Protein AF-A0A835LIM3-F1 (afdb_monomer)

Sequence (133 aa):
MFLTTSRKEFQKSVRQILHLMFSKFGRRQPSKVDVDWANMWRDMELLQEKAFPFLYLEYMLMEFCRRLLKAGKFSLARNYLKGTATVALATEKAENLVIQAAREYLFSVSSLACTEVRALTILSSIFKFTFRN

Mean predicted aligned error: 10.32 Å

Structure (mmCIF, N/CA/C/O backbone):
data_AF-A0A835LIM3-F1
#
_entry.id   AF-A0A835LIM3-F1
#
loop_
_atom_site.group_PDB
_atom_site.id
_atom_site.type_symbol
_atom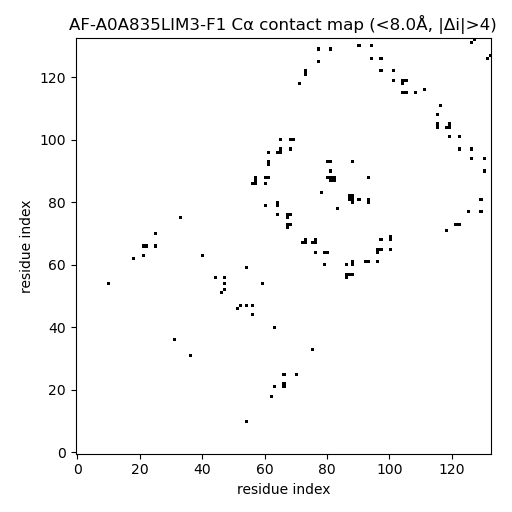_site.label_atom_id
_atom_site.label_alt_id
_atom_site.label_comp_id
_atom_site.label_asym_id
_atom_site.label_entity_id
_atom_site.label_seq_id
_atom_site.pdbx_PDB_ins_code
_atom_site.Cartn_x
_atom_site.Cartn_y
_atom_site.Cartn_z
_atom_site.occupancy
_atom_site.B_iso_or_equiv
_atom_site.auth_seq_id
_atom_site.auth_comp_id
_atom_site.auth_asym_id
_atom_site.auth_atom_id
_atom_site.pdbx_PDB_model_num
ATOM 1 N N . MET A 1 1 ? -2.011 3.216 32.669 1.00 49.06 1 MET A N 1
ATOM 2 C CA . MET A 1 1 ? -0.820 3.551 31.851 1.00 49.06 1 MET A CA 1
ATOM 3 C C . MET A 1 1 ? -0.116 2.322 31.252 1.00 49.06 1 MET A C 1
ATOM 5 O O . MET A 1 1 ? 0.449 2.450 30.181 1.00 49.06 1 MET A O 1
ATOM 9 N N . PHE A 1 2 ? -0.196 1.122 31.850 1.00 44.56 2 PHE A N 1
ATOM 10 C CA . PHE A 1 2 ? 0.426 -0.101 31.299 1.00 44.56 2 PHE A CA 1
ATOM 11 C C . PHE A 1 2 ? -0.262 -0.678 30.044 1.00 44.56 2 PHE A C 1
ATOM 13 O O . PHE A 1 2 ? 0.412 -1.133 29.125 1.00 44.56 2 PHE A O 1
ATOM 20 N N . LEU A 1 3 ? -1.593 -0.580 29.943 1.00 53.34 3 LEU A N 1
ATOM 21 C CA . LEU A 1 3 ? -2.353 -1.117 28.801 1.00 53.34 3 LEU A CA 1
ATOM 22 C C . LEU A 1 3 ? -2.075 -0.385 27.473 1.00 53.34 3 LEU A C 1
ATOM 24 O O . LEU A 1 3 ? -2.175 -0.975 26.397 1.00 53.34 3 LEU A O 1
ATOM 28 N N . THR A 1 4 ? -1.702 0.896 27.521 1.00 54.78 4 THR A N 1
ATOM 29 C CA . THR A 1 4 ? -1.400 1.685 26.317 1.00 54.78 4 THR A CA 1
ATOM 30 C C . THR A 1 4 ? -0.010 1.380 25.759 1.00 54.78 4 THR A C 1
ATOM 32 O O . THR A 1 4 ? 0.174 1.430 24.543 1.00 54.78 4 THR A O 1
ATOM 35 N N . THR A 1 5 ? 0.946 1.002 26.613 1.00 57.66 5 THR A N 1
ATOM 36 C CA . THR A 1 5 ? 2.296 0.579 26.209 1.00 57.66 5 THR A CA 1
ATOM 37 C C . THR A 1 5 ? 2.260 -0.770 25.487 1.00 57.66 5 THR A C 1
ATOM 39 O O . THR A 1 5 ? 2.792 -0.876 24.384 1.00 57.66 5 THR A O 1
ATOM 42 N N . SER A 1 6 ? 1.532 -1.763 26.014 1.00 62.50 6 SER A N 1
ATOM 43 C CA . SER A 1 6 ? 1.374 -3.072 25.354 1.00 62.50 6 SER A CA 1
ATOM 44 C C . SER A 1 6 ? 0.682 -2.969 23.989 1.00 62.50 6 SER A C 1
ATOM 46 O O . SER A 1 6 ? 1.065 -3.656 23.044 1.00 62.50 6 SER A O 1
ATOM 48 N N . ARG A 1 7 ? -0.297 -2.062 23.843 1.00 65.06 7 ARG A N 1
ATOM 49 C CA . ARG A 1 7 ? -0.985 -1.825 22.562 1.00 65.06 7 ARG A CA 1
ATOM 50 C C . ARG A 1 7 ? -0.065 -1.200 21.509 1.00 65.06 7 ARG A C 1
ATOM 52 O O . ARG A 1 7 ? -0.141 -1.574 20.341 1.00 65.06 7 ARG A O 1
ATOM 59 N N . LYS A 1 8 ? 0.806 -0.267 21.911 1.00 70.38 8 LYS A N 1
ATOM 60 C CA . LYS A 1 8 ? 1.792 0.361 21.015 1.00 70.38 8 LYS A CA 1
ATOM 61 C C . LYS A 1 8 ? 2.839 -0.641 20.527 1.00 70.38 8 LYS A C 1
ATOM 63 O O . LYS A 1 8 ? 3.141 -0.652 19.335 1.00 70.38 8 LYS A O 1
ATOM 68 N N . GLU A 1 9 ? 3.337 -1.511 21.405 1.00 75.69 9 GLU A N 1
ATOM 69 C CA . GLU A 1 9 ? 4.284 -2.562 21.010 1.00 75.69 9 GLU A CA 1
ATOM 70 C C . GLU A 1 9 ? 3.636 -3.582 20.065 1.00 75.69 9 GLU A C 1
ATOM 72 O O . GLU A 1 9 ? 4.215 -3.910 19.032 1.00 75.69 9 GLU A O 1
ATOM 77 N N . PHE A 1 10 ? 2.386 -3.987 20.317 1.00 76.69 10 PHE A N 1
ATOM 78 C CA . PHE A 1 10 ? 1.663 -4.877 19.403 1.00 76.69 10 PHE A CA 1
ATOM 79 C C . PHE A 1 10 ? 1.463 -4.255 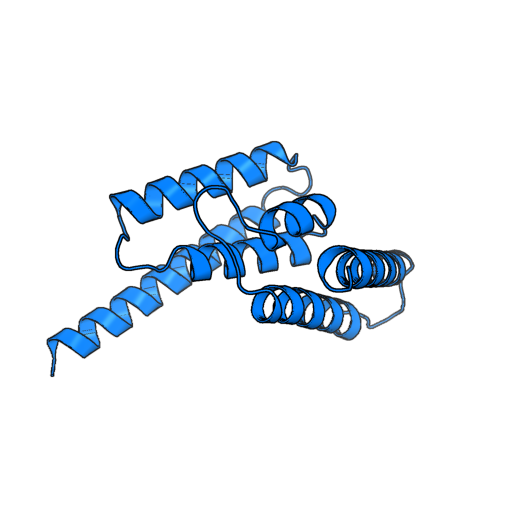18.013 1.00 76.69 10 PHE A C 1
ATOM 81 O O . PHE A 1 10 ? 1.720 -4.893 16.993 1.00 76.69 10 PHE A O 1
ATOM 88 N N . GLN A 1 11 ? 1.082 -2.974 17.951 1.00 77.38 11 GLN A N 1
ATOM 89 C CA . GLN A 1 11 ? 0.990 -2.238 16.686 1.00 77.38 11 GLN A CA 1
ATOM 90 C C . GLN A 1 11 ? 2.331 -2.199 15.949 1.00 77.38 11 GLN A C 1
ATOM 92 O O . GLN A 1 11 ? 2.372 -2.377 14.732 1.00 77.38 11 GLN A O 1
ATOM 97 N N . LYS A 1 12 ? 3.432 -1.989 16.672 1.00 81.25 12 LYS A N 1
ATOM 98 C CA . LYS A 1 12 ? 4.781 -1.985 16.104 1.00 81.25 12 LYS A CA 1
ATOM 99 C C . LYS A 1 12 ? 5.148 -3.355 15.525 1.00 81.25 12 LYS A C 1
ATOM 101 O O . LYS A 1 12 ? 5.615 -3.408 14.388 1.00 81.25 12 LYS A O 1
ATOM 106 N N . SER A 1 13 ? 4.869 -4.448 16.236 1.00 80.69 13 SER A N 1
ATOM 107 C CA . SER A 1 13 ? 5.102 -5.816 15.751 1.00 80.69 13 SER A CA 1
ATOM 108 C C . SER A 1 13 ? 4.272 -6.147 14.508 1.00 80.69 13 SER A C 1
ATOM 110 O O . SER A 1 13 ? 4.810 -6.669 13.534 1.00 80.69 13 SER A O 1
ATOM 112 N N . VAL A 1 14 ? 2.985 -5.782 14.480 1.00 80.81 14 VAL A N 1
ATOM 113 C CA . VAL A 1 14 ? 2.123 -6.001 13.303 1.00 80.81 14 VAL A CA 1
ATOM 114 C C . VAL A 1 14 ? 2.631 -5.216 12.094 1.00 80.81 14 VAL A C 1
ATOM 116 O O . VAL A 1 14 ? 2.741 -5.771 11.000 1.00 80.81 14 VAL A O 1
ATOM 119 N N . ARG A 1 15 ? 3.036 -3.954 12.283 1.00 82.44 15 ARG A N 1
ATOM 120 C CA . ARG A 1 15 ? 3.655 -3.154 11.211 1.00 82.44 15 ARG A CA 1
ATOM 121 C C . ARG A 1 15 ? 4.932 -3.802 10.679 1.00 82.44 15 ARG A C 1
ATOM 123 O O . ARG A 1 15 ? 5.134 -3.833 9.469 1.00 82.44 15 ARG A O 1
ATOM 130 N N . GLN A 1 16 ? 5.773 -4.355 11.553 1.00 83.25 16 GLN A N 1
ATOM 131 C CA . GLN A 1 16 ? 6.985 -5.072 11.145 1.00 83.25 16 GLN A CA 1
ATOM 132 C C . GLN A 1 16 ? 6.666 -6.334 10.335 1.00 83.25 16 GLN A C 1
ATOM 134 O O . GLN A 1 16 ? 7.303 -6.570 9.308 1.00 83.25 16 GLN A O 1
ATOM 139 N N . ILE A 1 17 ? 5.662 -7.115 10.748 1.00 82.94 17 ILE A N 1
ATOM 140 C CA . ILE A 1 17 ? 5.214 -8.309 10.016 1.00 82.94 17 ILE A CA 1
ATOM 141 C C . ILE A 1 17 ? 4.701 -7.923 8.627 1.00 82.94 17 ILE A C 1
ATOM 143 O O . ILE A 1 17 ? 5.129 -8.517 7.640 1.00 82.94 17 ILE A O 1
ATOM 147 N N . LEU A 1 18 ? 3.862 -6.890 8.519 1.00 80.81 18 LEU A N 1
ATOM 148 C CA . LEU A 1 18 ? 3.383 -6.383 7.228 1.00 80.81 18 LEU A CA 1
ATOM 149 C C . LEU A 1 18 ? 4.542 -5.919 6.341 1.00 80.81 18 LEU A C 1
ATOM 151 O O . LEU A 1 18 ? 4.647 -6.313 5.179 1.00 80.81 18 LEU A O 1
ATOM 155 N N . HIS A 1 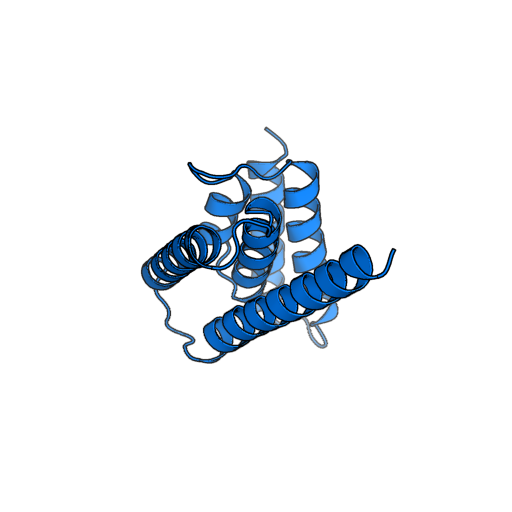19 ? 5.477 -5.153 6.904 1.00 81.31 19 HIS A N 1
ATOM 156 C CA . HIS A 1 19 ? 6.658 -4.692 6.183 1.00 81.31 19 HIS A CA 1
ATOM 157 C C . HIS A 1 19 ? 7.504 -5.865 5.657 1.00 81.31 19 HIS A C 1
ATOM 159 O O . HIS A 1 19 ? 8.009 -5.804 4.527 1.00 81.31 19 HIS A O 1
ATOM 165 N N . LEU A 1 20 ? 7.626 -6.941 6.445 1.00 81.81 20 LEU A N 1
ATOM 166 C CA . LEU A 1 20 ? 8.318 -8.175 6.078 1.00 81.81 20 LEU A CA 1
ATOM 167 C C . LEU A 1 20 ? 7.573 -8.947 4.983 1.00 81.81 20 LEU A C 1
ATOM 169 O O . LEU A 1 20 ? 8.213 -9.401 4.034 1.00 81.81 20 LEU A O 1
ATOM 173 N N . MET A 1 21 ? 6.247 -9.066 5.084 1.00 80.25 21 MET A N 1
ATOM 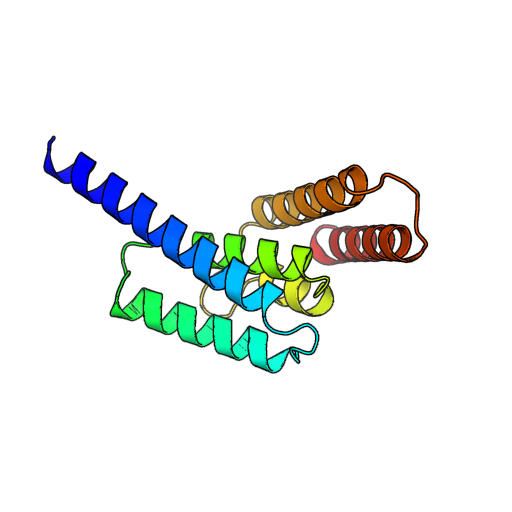174 C CA . MET A 1 21 ? 5.390 -9.702 4.078 1.00 80.25 21 MET A CA 1
ATOM 175 C C . MET A 1 21 ? 5.549 -9.012 2.725 1.00 80.25 21 MET A C 1
ATOM 177 O O . MET A 1 21 ? 5.897 -9.670 1.744 1.00 80.25 21 MET A O 1
ATOM 181 N N . PHE A 1 22 ? 5.432 -7.682 2.681 1.00 75.81 22 PHE A N 1
ATOM 182 C CA . PHE A 1 22 ? 5.628 -6.921 1.446 1.00 75.81 22 PHE A CA 1
ATOM 183 C C . PHE A 1 22 ? 7.052 -7.045 0.891 1.00 75.81 22 PHE A C 1
ATOM 185 O O . PHE A 1 22 ? 7.243 -7.202 -0.315 1.00 75.81 22 PHE A O 1
ATOM 192 N N . SER A 1 23 ? 8.063 -7.011 1.765 1.00 73.75 23 SER A N 1
ATOM 193 C CA . SER A 1 23 ? 9.469 -7.172 1.370 1.00 73.75 23 SER A CA 1
ATOM 194 C C . SER A 1 23 ? 9.729 -8.552 0.756 1.00 73.75 23 SER A C 1
ATOM 196 O O . SER A 1 23 ? 10.371 -8.656 -0.289 1.00 73.75 23 SER A O 1
ATOM 198 N N . LYS A 1 24 ? 9.195 -9.621 1.361 1.00 77.44 24 LYS A N 1
ATOM 199 C CA . LYS A 1 24 ? 9.297 -10.988 0.829 1.00 77.44 24 LYS A CA 1
ATOM 200 C C . LYS A 1 24 ? 8.508 -11.143 -0.468 1.00 77.44 24 LYS A C 1
ATOM 202 O O . LYS A 1 24 ? 8.990 -11.802 -1.385 1.00 77.44 24 LYS A O 1
ATOM 207 N N . PHE A 1 25 ? 7.329 -10.532 -0.566 1.00 72.94 25 PHE A N 1
ATOM 208 C CA . PHE A 1 25 ? 6.479 -10.637 -1.748 1.00 72.94 25 PHE A CA 1
ATOM 209 C C . PHE A 1 25 ? 7.123 -10.007 -2.986 1.00 72.94 25 PHE A C 1
ATOM 211 O O . PHE A 1 25 ? 7.098 -10.628 -4.049 1.00 72.94 25 PHE A O 1
ATOM 218 N N . GLY A 1 26 ? 7.749 -8.834 -2.839 1.00 65.75 26 GLY A N 1
ATOM 219 C CA . GLY A 1 26 ? 8.455 -8.161 -3.932 1.00 65.75 26 GLY A CA 1
ATOM 220 C C . GLY A 1 26 ? 9.748 -8.864 -4.364 1.00 65.75 26 GLY A C 1
ATOM 221 O O . GLY A 1 26 ? 10.069 -8.862 -5.544 1.00 65.75 26 GLY A O 1
ATOM 222 N N . ARG A 1 27 ? 10.474 -9.513 -3.438 1.00 65.75 27 ARG A N 1
ATOM 223 C CA . ARG A 1 27 ? 11.726 -10.232 -3.762 1.00 65.75 27 ARG A CA 1
ATOM 224 C C . ARG A 1 27 ? 11.513 -11.604 -4.398 1.00 65.75 27 ARG A C 1
ATOM 226 O O . ARG A 1 27 ? 12.376 -12.066 -5.132 1.00 65.75 27 ARG A O 1
ATOM 233 N N . ARG A 1 28 ? 10.414 -12.291 -4.071 1.00 57.97 28 ARG A N 1
ATOM 234 C CA . ARG A 1 28 ? 10.239 -13.712 -4.417 1.00 57.97 28 ARG A CA 1
ATOM 235 C C . ARG A 1 28 ? 9.853 -13.986 -5.871 1.00 57.97 28 ARG A C 1
ATOM 237 O O . ARG A 1 28 ? 10.023 -15.121 -6.286 1.00 57.97 28 ARG A O 1
ATOM 244 N N . GLN A 1 29 ? 9.351 -13.013 -6.634 1.00 53.88 29 GLN A N 1
ATOM 245 C CA . GLN A 1 29 ? 8.912 -13.247 -8.019 1.00 53.88 29 GLN A CA 1
ATOM 246 C C . GLN A 1 29 ? 9.036 -11.968 -8.868 1.00 53.88 29 GLN A C 1
ATOM 248 O O . GLN A 1 29 ? 8.202 -11.070 -8.730 1.00 53.88 29 GLN A O 1
ATOM 253 N N . PRO A 1 30 ? 10.032 -11.891 -9.770 1.00 49.59 30 PRO A N 1
ATOM 254 C CA . PRO A 1 30 ? 10.204 -10.772 -10.704 1.00 49.59 30 PRO A CA 1
ATOM 255 C C . PRO A 1 30 ? 9.055 -10.634 -11.718 1.00 49.59 30 PRO A C 1
ATOM 257 O O . PRO A 1 30 ? 8.822 -9.552 -12.247 1.00 49.59 30 PRO A O 1
ATOM 260 N N . SER A 1 31 ? 8.317 -11.719 -11.967 1.00 55.75 31 SER A N 1
ATOM 261 C CA . SER A 1 31 ? 7.319 -11.838 -13.040 1.00 55.75 31 SER A CA 1
ATOM 262 C C . SER A 1 31 ? 5.875 -11.582 -12.600 1.00 55.75 31 SER A C 1
ATOM 264 O O . SER A 1 31 ? 4.955 -11.958 -13.321 1.00 55.75 31 SER A O 1
ATOM 266 N N . LYS A 1 32 ? 5.642 -11.002 -11.414 1.00 64.81 32 LYS A N 1
ATOM 267 C CA . LYS A 1 32 ? 4.270 -10.807 -10.924 1.00 64.81 32 LYS A CA 1
ATOM 268 C C . LYS A 1 32 ? 3.477 -9.897 -11.841 1.00 64.81 32 LYS A C 1
ATOM 270 O O . LYS A 1 32 ? 3.845 -8.736 -12.072 1.00 64.81 32 LYS A O 1
ATOM 275 N N . VAL A 1 33 ? 2.371 -10.437 -12.328 1.00 70.88 33 VAL A N 1
ATOM 276 C CA . VAL A 1 33 ? 1.401 -9.709 -13.137 1.00 70.88 33 VAL A CA 1
ATOM 277 C C . VAL A 1 33 ? 0.635 -8.781 -12.195 1.00 70.88 33 VAL A C 1
ATOM 279 O O . VAL A 1 33 ? 0.562 -9.020 -10.990 1.00 70.88 33 VAL A O 1
ATOM 282 N N . ASP A 1 34 ? 0.088 -7.682 -12.702 1.00 78.25 34 ASP A N 1
ATOM 283 C CA . ASP A 1 34 ? -0.589 -6.684 -11.861 1.00 78.25 34 ASP A CA 1
ATOM 284 C C . ASP A 1 34 ? -1.768 -7.284 -11.060 1.00 78.25 34 ASP A C 1
ATOM 286 O O . ASP A 1 34 ? -2.074 -6.819 -9.962 1.00 78.25 34 ASP A O 1
ATOM 290 N N . VAL A 1 35 ? -2.345 -8.392 -11.547 1.00 81.31 35 VAL A N 1
ATOM 291 C CA . VAL A 1 35 ? -3.324 -9.234 -10.836 1.00 81.31 35 VAL A CA 1
ATOM 292 C C . VAL A 1 35 ? -2.798 -9.771 -9.501 1.00 81.31 35 VAL A C 1
ATOM 294 O O . VAL A 1 35 ? -3.537 -9.753 -8.520 1.00 81.31 35 VAL A O 1
ATOM 297 N N . ASP A 1 36 ? -1.537 -10.198 -9.415 1.00 84.50 36 ASP A N 1
ATOM 298 C CA . ASP A 1 36 ? -0.976 -10.762 -8.178 1.00 84.50 36 ASP A CA 1
ATOM 299 C C . ASP A 1 36 ? -0.858 -9.699 -7.084 1.00 84.50 36 ASP A C 1
ATOM 301 O O . ASP A 1 36 ? -1.070 -9.968 -5.901 1.00 84.50 36 ASP A O 1
ATOM 305 N N . TRP A 1 37 ? -0.533 -8.469 -7.481 1.00 84.38 37 TRP A N 1
ATOM 306 C CA . TRP A 1 37 ? -0.496 -7.323 -6.580 1.00 84.38 37 TRP A CA 1
ATOM 307 C C . TRP A 1 37 ? -1.899 -6.926 -6.121 1.00 84.38 37 TRP A C 1
ATOM 309 O O . TRP A 1 37 ? -2.088 -6.646 -4.939 1.00 84.38 37 TRP A O 1
ATOM 319 N N . ALA A 1 38 ? -2.883 -6.956 -7.022 1.00 85.44 38 ALA A N 1
ATOM 320 C CA . ALA A 1 38 ? -4.275 -6.696 -6.668 1.00 85.44 38 ALA A CA 1
ATOM 321 C C . ALA A 1 38 ? -4.837 -7.754 -5.703 1.00 85.44 38 ALA A C 1
ATOM 323 O O . ALA A 1 38 ? -5.503 -7.400 -4.732 1.00 85.44 38 ALA A O 1
ATOM 324 N N . ASN A 1 39 ? -4.529 -9.036 -5.922 1.00 87.44 39 ASN A N 1
ATOM 325 C CA . ASN A 1 39 ? -4.905 -10.119 -5.011 1.00 87.44 39 ASN A CA 1
ATOM 326 C C . ASN A 1 39 ? -4.237 -9.954 -3.641 1.00 87.44 39 ASN A C 1
ATOM 328 O O . ASN A 1 39 ? -4.917 -10.019 -2.624 1.00 87.44 39 ASN A O 1
ATOM 332 N N . MET A 1 40 ? -2.942 -9.620 -3.613 1.00 86.25 40 MET A N 1
ATOM 333 C CA . MET A 1 40 ? -2.234 -9.322 -2.366 1.00 86.25 40 MET A CA 1
ATOM 334 C C . MET A 1 40 ? -2.874 -8.153 -1.599 1.00 86.25 40 MET A C 1
ATOM 336 O O . MET A 1 40 ? -2.985 -8.221 -0.380 1.00 86.25 40 MET A O 1
ATOM 340 N N . TRP A 1 41 ? -3.313 -7.086 -2.278 1.00 88.06 41 TRP A N 1
ATOM 341 C CA . TRP A 1 41 ? -4.028 -5.991 -1.611 1.00 88.06 41 TRP A CA 1
ATOM 342 C C . TRP A 1 41 ? -5.335 -6.471 -0.963 1.00 88.06 41 TRP A C 1
ATOM 344 O O . TRP A 1 41 ? -5.560 -6.188 0.210 1.00 88.06 41 TRP A O 1
ATOM 354 N N . ARG A 1 42 ? -6.144 -7.265 -1.676 1.00 87.81 42 ARG A N 1
ATOM 355 C CA . ARG A 1 42 ? -7.395 -7.825 -1.131 1.00 87.81 42 ARG A CA 1
ATOM 356 C C . ARG A 1 42 ? -7.156 -8.728 0.078 1.00 87.81 42 ARG A C 1
ATOM 358 O O . ARG A 1 42 ? -7.874 -8.626 1.068 1.00 87.81 42 ARG A O 1
ATOM 365 N N . ASP A 1 43 ? -6.131 -9.578 0.026 1.00 87.88 43 ASP A N 1
ATOM 366 C CA . ASP A 1 43 ? -5.758 -10.433 1.160 1.00 87.88 43 ASP A CA 1
ATOM 367 C C . ASP A 1 43 ? -5.371 -9.593 2.384 1.00 87.88 43 ASP A C 1
ATOM 369 O O . ASP A 1 43 ? -5.687 -9.946 3.519 1.00 87.88 43 ASP A O 1
ATOM 373 N N . MET A 1 44 ? -4.709 -8.457 2.159 1.00 84.62 44 MET A N 1
ATOM 374 C CA . MET A 1 44 ? -4.335 -7.518 3.213 1.00 84.62 44 MET A CA 1
ATOM 375 C C . MET A 1 44 ? -5.542 -6.775 3.791 1.00 84.62 44 MET A C 1
ATOM 377 O O . MET A 1 44 ? -5.593 -6.598 5.007 1.00 84.62 44 MET A O 1
ATOM 381 N N . GLU A 1 45 ? -6.513 -6.382 2.965 1.00 87.50 45 GLU A N 1
ATOM 382 C CA . GLU A 1 45 ? -7.784 -5.807 3.429 1.00 87.50 45 GLU A CA 1
ATOM 383 C C . GLU A 1 45 ? -8.534 -6.799 4.322 1.00 87.50 45 GLU A C 1
ATOM 385 O O . GLU A 1 45 ? -8.887 -6.466 5.452 1.00 87.50 45 GLU A O 1
ATOM 390 N N . LEU A 1 46 ? -8.671 -8.051 3.876 1.00 88.00 46 LEU A N 1
ATOM 391 C CA . LEU A 1 46 ? -9.310 -9.113 4.657 1.00 88.00 46 LEU A CA 1
ATOM 392 C C . LEU A 1 46 ? -8.555 -9.419 5.956 1.00 88.00 46 LEU A C 1
ATOM 394 O O . LEU A 1 46 ? -9.170 -9.660 6.996 1.00 88.00 46 LEU A O 1
ATOM 398 N N . LEU A 1 47 ? -7.220 -9.423 5.918 1.00 85.00 47 LEU A N 1
ATOM 399 C CA . LEU A 1 47 ? -6.391 -9.636 7.103 1.00 85.00 47 LEU A CA 1
ATOM 400 C C . LEU A 1 47 ? -6.533 -8.479 8.098 1.00 85.00 47 LEU A C 1
ATOM 402 O O . LEU A 1 47 ? -6.606 -8.714 9.304 1.00 85.00 47 LEU A O 1
ATOM 406 N N . GLN A 1 48 ? -6.576 -7.237 7.616 1.00 86.62 48 GLN A N 1
ATOM 407 C CA . GLN A 1 48 ? -6.797 -6.068 8.461 1.00 86.62 48 GLN A CA 1
ATOM 408 C C . GLN A 1 48 ? -8.176 -6.135 9.113 1.00 86.62 48 GLN A C 1
ATOM 410 O O . GLN A 1 48 ? -8.260 -6.011 10.332 1.00 86.62 48 GLN A O 1
ATOM 415 N N . GLU A 1 49 ? -9.218 -6.420 8.337 1.00 86.06 49 GLU A N 1
ATOM 416 C CA . GLU A 1 49 ? -10.594 -6.492 8.826 1.00 86.06 49 GLU A CA 1
ATOM 417 C C . GLU A 1 49 ? -10.754 -7.583 9.895 1.00 86.06 49 GLU A C 1
ATOM 419 O O . GLU A 1 49 ? -11.324 -7.345 10.961 1.00 86.06 49 GLU A O 1
ATOM 424 N N . LYS A 1 50 ? -10.200 -8.777 9.642 1.00 85.19 50 LYS A N 1
ATOM 425 C CA . LYS A 1 50 ? -10.410 -9.955 10.497 1.00 85.19 50 LYS A CA 1
ATOM 426 C C . LYS A 1 50 ? -9.435 -10.075 11.663 1.00 85.19 50 LYS A C 1
ATOM 428 O O . LYS A 1 50 ? -9.808 -10.615 12.701 1.00 85.19 50 LYS A O 1
ATOM 433 N N . ALA A 1 51 ? -8.188 -9.634 11.503 1.00 81.25 51 ALA A N 1
ATOM 434 C CA . ALA A 1 51 ? -7.132 -9.858 12.494 1.00 81.25 51 ALA A CA 1
ATOM 435 C C . ALA A 1 51 ? -6.592 -8.564 13.115 1.00 81.25 51 ALA A C 1
ATOM 437 O O . ALA A 1 51 ? -6.144 -8.579 14.265 1.00 81.25 51 ALA A O 1
ATOM 438 N N . PHE A 1 52 ? -6.634 -7.437 12.395 1.00 82.19 52 PHE A N 1
ATOM 439 C CA . PHE A 1 52 ? -6.000 -6.188 12.829 1.00 82.19 52 PHE A CA 1
ATOM 440 C C . PHE A 1 52 ? -6.884 -4.941 12.638 1.00 82.19 52 PHE A C 1
ATOM 442 O O . PHE A 1 52 ? -6.411 -3.947 12.080 1.00 82.19 52 PHE A O 1
ATOM 449 N N . PRO A 1 53 ? -8.125 -4.910 13.169 1.00 79.81 53 PRO A N 1
ATOM 450 C CA . PRO A 1 53 ? -9.062 -3.801 12.940 1.00 79.81 53 PRO A CA 1
ATOM 451 C C . PRO A 1 53 ? -8.573 -2.465 13.525 1.00 79.81 53 PRO A C 1
ATOM 453 O O . PRO A 1 53 ? -9.039 -1.391 13.164 1.00 79.81 53 PRO A O 1
ATOM 456 N N . PHE A 1 54 ? -7.600 -2.515 14.437 1.00 79.25 54 PHE A N 1
ATOM 457 C CA . PHE A 1 54 ? -6.955 -1.348 15.039 1.00 79.25 54 PHE A CA 1
ATOM 458 C C . PHE A 1 54 ? -5.869 -0.712 14.153 1.00 79.25 54 PHE A C 1
ATOM 460 O O . PHE A 1 54 ? -5.278 0.298 14.545 1.00 79.25 54 PHE A O 1
ATOM 467 N N . LEU A 1 55 ? -5.528 -1.327 13.019 1.00 79.69 55 LEU A N 1
ATOM 468 C CA . LEU A 1 55 ? -4.557 -0.797 12.073 1.00 79.69 55 LEU A CA 1
ATOM 469 C C . LEU A 1 55 ? -5.273 0.071 11.040 1.00 79.69 55 LEU A C 1
ATOM 471 O O . LEU A 1 55 ? -6.224 -0.372 10.409 1.00 79.69 55 LEU A O 1
ATOM 475 N N . TYR A 1 56 ? -4.803 1.299 10.837 1.00 84.31 56 TYR A N 1
ATOM 476 C CA . TYR A 1 56 ? -5.400 2.193 9.849 1.00 84.31 56 TYR A CA 1
ATOM 477 C C . TYR A 1 56 ? -5.142 1.682 8.430 1.00 84.31 56 TYR A C 1
ATOM 479 O O . TYR A 1 56 ? -3.986 1.534 8.024 1.00 84.31 56 TYR A O 1
ATOM 487 N N . LEU A 1 57 ? -6.214 1.474 7.663 1.00 84.06 57 LEU A N 1
ATOM 488 C CA . LEU A 1 57 ? -6.131 1.032 6.271 1.00 84.06 57 LEU A CA 1
ATOM 489 C C . LEU A 1 57 ? -5.345 2.033 5.403 1.00 84.06 57 LEU A C 1
ATOM 491 O O . LEU A 1 57 ? -4.604 1.633 4.510 1.00 84.06 57 LEU A O 1
ATOM 495 N N . GLU A 1 58 ? -5.397 3.326 5.748 1.00 85.69 58 GLU A N 1
ATOM 496 C CA . GLU A 1 58 ? -4.584 4.377 5.117 1.00 85.69 58 GLU A CA 1
ATOM 497 C C . GLU A 1 58 ? -3.080 4.087 5.250 1.00 85.69 58 GLU A C 1
ATOM 499 O O . GLU A 1 58 ? -2.333 4.191 4.280 1.00 85.69 58 GLU A O 1
ATOM 504 N N . TYR A 1 59 ? -2.625 3.650 6.430 1.00 84.06 59 TYR A N 1
ATOM 505 C CA . TYR A 1 59 ? -1.221 3.297 6.651 1.00 84.06 59 TYR A CA 1
ATOM 506 C C . TYR A 1 59 ? -0.807 2.078 5.818 1.00 84.06 59 TYR A C 1
ATOM 508 O O . TYR A 1 59 ? 0.295 2.039 5.268 1.00 84.06 59 TYR A O 1
ATOM 516 N N . MET A 1 60 ? -1.695 1.089 5.691 1.00 84.69 60 MET A N 1
ATOM 517 C CA . MET A 1 60 ? -1.441 -0.079 4.847 1.00 84.69 60 MET A CA 1
ATOM 518 C C . MET A 1 60 ? -1.352 0.298 3.371 1.00 84.69 60 MET A C 1
ATOM 520 O O . MET A 1 60 ? -0.447 -0.178 2.686 1.00 84.69 60 MET A O 1
ATOM 524 N N . LEU A 1 61 ? -2.231 1.188 2.902 1.00 87.31 61 LEU A N 1
ATOM 525 C CA . LEU A 1 61 ? -2.195 1.708 1.538 1.00 87.31 61 LEU A CA 1
ATOM 526 C C . LEU A 1 61 ? -0.883 2.454 1.269 1.00 87.31 61 LEU A C 1
ATOM 528 O O . LEU A 1 61 ? -0.262 2.242 0.231 1.00 87.31 61 LEU A O 1
ATOM 532 N N . MET A 1 62 ? -0.409 3.269 2.217 1.00 87.62 62 MET A N 1
ATOM 533 C CA . MET A 1 62 ? 0.880 3.960 2.097 1.00 87.62 62 MET A CA 1
ATOM 534 C C . MET A 1 62 ? 2.054 2.986 1.942 1.00 87.62 62 MET A C 1
ATOM 536 O O . MET A 1 62 ? 2.866 3.138 1.025 1.00 87.62 62 MET A O 1
ATOM 540 N N . GLU A 1 63 ? 2.146 1.973 2.810 1.00 85.38 63 GLU A N 1
ATOM 541 C CA . GLU A 1 63 ? 3.208 0.963 2.727 1.00 85.38 63 GLU A CA 1
ATOM 542 C C . GLU A 1 63 ? 3.109 0.158 1.425 1.00 85.38 63 GLU A C 1
ATOM 544 O O . GLU A 1 63 ? 4.130 -0.120 0.792 1.00 85.38 63 GLU A O 1
ATOM 549 N N . PHE A 1 64 ? 1.896 -0.166 0.976 1.00 86.44 64 PHE A N 1
ATOM 550 C CA . PHE A 1 64 ? 1.672 -0.874 -0.279 1.00 86.44 64 PHE A CA 1
ATOM 551 C C . PHE A 1 64 ? 2.113 -0.044 -1.494 1.00 86.44 64 PHE A C 1
ATOM 553 O O . PHE A 1 64 ? 2.914 -0.518 -2.304 1.00 86.44 64 PHE A O 1
ATOM 560 N N . CYS A 1 65 ? 1.699 1.224 -1.579 1.00 87.69 65 CYS A N 1
ATOM 561 C CA . CYS A 1 65 ? 2.130 2.158 -2.622 1.00 87.69 65 CYS A CA 1
ATOM 562 C C . CYS A 1 65 ? 3.654 2.308 -2.656 1.00 87.69 65 CYS A C 1
ATOM 564 O O . CYS A 1 65 ? 4.262 2.213 -3.723 1.00 87.69 65 CYS A O 1
ATOM 566 N N . ARG A 1 66 ? 4.301 2.456 -1.491 1.00 85.25 66 ARG A N 1
ATOM 567 C CA . ARG A 1 66 ? 5.769 2.523 -1.396 1.00 85.25 66 ARG A CA 1
ATOM 568 C C . ARG A 1 66 ? 6.437 1.286 -2.003 1.00 85.25 66 ARG A C 1
ATOM 570 O O . ARG A 1 66 ? 7.475 1.383 -2.659 1.00 85.25 66 ARG A O 1
ATOM 577 N N . ARG A 1 67 ? 5.847 0.111 -1.795 1.00 85.50 67 ARG A N 1
ATOM 578 C CA . ARG A 1 67 ? 6.364 -1.170 -2.293 1.00 85.50 67 ARG A CA 1
ATOM 579 C C . ARG A 1 67 ? 6.148 -1.348 -3.787 1.00 85.50 67 ARG A C 1
ATOM 581 O O . ARG A 1 67 ? 7.069 -1.811 -4.453 1.00 85.50 67 ARG A O 1
ATOM 588 N N . LEU A 1 68 ? 5.002 -0.922 -4.315 1.00 85.44 68 LEU A N 1
ATOM 589 C CA . LEU A 1 68 ? 4.750 -0.880 -5.756 1.00 85.44 68 LEU A CA 1
ATOM 590 C C . LEU A 1 68 ? 5.743 0.035 -6.475 1.00 85.44 68 LEU A C 1
ATOM 592 O O . LEU A 1 68 ? 6.329 -0.367 -7.480 1.00 85.44 68 LEU A O 1
ATOM 596 N N . LEU A 1 69 ? 5.980 1.232 -5.925 1.00 84.62 69 LEU A N 1
ATOM 597 C CA . LEU A 1 69 ? 6.955 2.181 -6.463 1.00 84.62 69 LEU A CA 1
ATOM 598 C C . LEU A 1 69 ? 8.362 1.576 -6.481 1.00 84.62 69 LEU A C 1
ATOM 600 O O . LEU A 1 69 ? 9.026 1.638 -7.507 1.00 84.62 69 LEU A O 1
ATOM 604 N N . LYS A 1 70 ? 8.783 0.914 -5.396 1.00 81.19 70 LYS A N 1
ATOM 605 C CA . LYS A 1 70 ? 10.089 0.238 -5.310 1.00 81.19 70 LYS A CA 1
ATOM 606 C C . LYS A 1 70 ? 10.223 -0.978 -6.234 1.00 81.19 70 LYS A C 1
ATOM 608 O O . LYS A 1 70 ? 11.326 -1.314 -6.652 1.00 81.19 70 LYS A O 1
ATOM 613 N N . ALA A 1 71 ? 9.116 -1.648 -6.541 1.00 78.31 71 ALA A N 1
ATOM 614 C CA . ALA A 1 71 ? 9.071 -2.758 -7.489 1.00 78.31 71 ALA A CA 1
ATOM 615 C C . ALA A 1 71 ? 9.005 -2.295 -8.960 1.00 78.31 71 ALA A C 1
ATOM 617 O O . ALA A 1 71 ? 8.915 -3.135 -9.852 1.00 78.31 71 ALA A O 1
ATOM 618 N N . GLY A 1 72 ? 9.005 -0.982 -9.232 1.00 77.88 72 GLY A N 1
ATOM 619 C CA . GLY A 1 72 ? 8.877 -0.426 -10.583 1.00 77.88 72 GLY A CA 1
ATOM 620 C C . GLY A 1 72 ? 7.467 -0.527 -11.180 1.00 77.88 72 GLY A C 1
ATOM 621 O O . GLY A 1 72 ? 7.272 -0.297 -12.372 1.00 77.88 72 GLY A O 1
ATOM 622 N N . LYS A 1 73 ? 6.454 -0.858 -10.369 1.00 82.69 73 LYS A N 1
ATOM 623 C CA . LYS A 1 73 ? 5.050 -1.012 -10.786 1.00 82.69 73 LYS A CA 1
ATOM 624 C C . LYS A 1 73 ? 4.320 0.331 -10.771 1.00 82.69 73 LYS A C 1
ATOM 626 O O . LYS A 1 73 ? 3.331 0.515 -10.066 1.00 82.69 73 LYS A O 1
ATOM 631 N N . PHE A 1 74 ? 4.819 1.287 -11.548 1.00 82.38 74 PHE A N 1
ATOM 632 C CA . PHE A 1 74 ? 4.371 2.682 -11.504 1.00 82.38 74 PHE A CA 1
ATOM 633 C C . PHE A 1 74 ? 2.914 2.882 -11.946 1.00 82.38 74 PHE A C 1
ATOM 635 O O . PHE A 1 74 ? 2.179 3.632 -11.303 1.00 82.38 74 PHE A O 1
ATOM 642 N N . SER A 1 75 ? 2.472 2.187 -12.999 1.00 82.25 75 SER A N 1
ATOM 643 C CA . SER A 1 75 ? 1.085 2.262 -13.483 1.00 82.25 75 SER A CA 1
ATOM 644 C C . SER A 1 75 ? 0.091 1.808 -12.416 1.00 82.25 75 SER A C 1
ATOM 646 O O . SER A 1 75 ? -0.910 2.479 -12.170 1.00 82.25 75 SER A O 1
ATOM 648 N N . LEU A 1 76 ? 0.411 0.706 -11.734 1.00 83.56 76 LEU A N 1
ATOM 649 C CA . LEU A 1 76 ? -0.400 0.181 -10.646 1.00 83.56 76 LEU A CA 1
ATOM 650 C C . LEU A 1 76 ? -0.341 1.107 -9.425 1.00 83.56 76 LEU A C 1
ATOM 652 O O . LEU A 1 76 ? -1.384 1.474 -8.892 1.00 83.56 76 LEU A O 1
ATOM 656 N N . ALA A 1 77 ? 0.856 1.564 -9.040 1.00 86.12 77 ALA A N 1
ATOM 657 C CA . ALA A 1 77 ? 1.043 2.507 -7.938 1.00 86.12 77 ALA A CA 1
ATOM 658 C C . ALA A 1 77 ? 0.199 3.772 -8.124 1.00 86.12 77 ALA A C 1
ATOM 660 O O . ALA A 1 77 ? -0.448 4.210 -7.183 1.00 86.12 77 ALA A O 1
ATOM 661 N N . ARG A 1 78 ? 0.133 4.326 -9.341 1.00 83.31 78 ARG A N 1
ATOM 662 C CA . ARG A 1 78 ? -0.702 5.497 -9.640 1.00 83.31 78 ARG A CA 1
ATOM 663 C C . ARG A 1 78 ? -2.186 5.253 -9.365 1.00 83.31 78 ARG A C 1
ATOM 665 O O . ARG A 1 78 ? -2.852 6.162 -8.882 1.00 83.31 78 ARG A O 1
ATOM 672 N N . ASN A 1 79 ? -2.705 4.063 -9.662 1.00 86.56 79 ASN A N 1
ATOM 673 C CA . ASN A 1 79 ? -4.106 3.742 -9.381 1.00 86.56 79 ASN A CA 1
ATOM 674 C C . ASN A 1 79 ? -4.367 3.687 -7.871 1.00 86.56 79 ASN A C 1
ATOM 676 O O . ASN A 1 79 ? -5.350 4.254 -7.417 1.00 86.56 79 ASN A O 1
ATOM 680 N N . TYR A 1 80 ? -3.453 3.100 -7.094 1.00 85.81 80 TYR A N 1
ATOM 681 C CA . TYR A 1 80 ? -3.576 3.031 -5.632 1.00 85.81 80 TYR A CA 1
ATOM 682 C C . TYR A 1 80 ? -3.297 4.368 -4.924 1.00 85.81 80 TYR A C 1
ATOM 684 O O . TYR A 1 80 ? -3.903 4.652 -3.895 1.00 85.81 80 TYR A O 1
ATOM 692 N N . LEU A 1 81 ? -2.4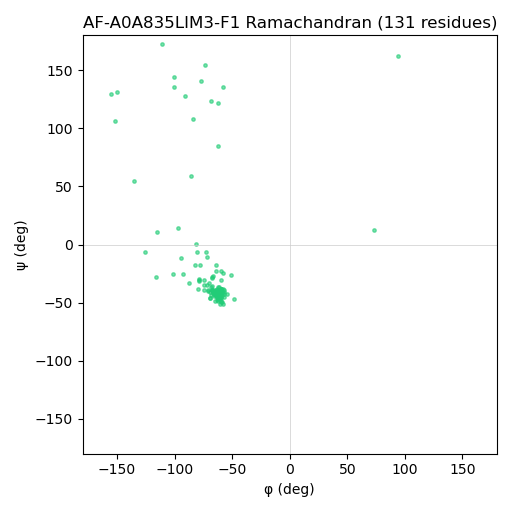26 5.224 -5.474 1.00 84.12 81 LEU A N 1
ATOM 693 C CA . LEU A 1 81 ? -2.136 6.562 -4.936 1.00 84.12 81 LEU A CA 1
ATOM 694 C C . LEU A 1 81 ? -3.341 7.508 -5.025 1.00 84.12 81 LEU A C 1
ATOM 696 O O . LEU A 1 81 ? -3.461 8.398 -4.191 1.00 84.12 81 LEU A O 1
ATOM 700 N N . LYS A 1 82 ? -4.242 7.298 -5.995 1.00 81.00 82 LYS A N 1
ATOM 701 C CA . LYS A 1 82 ? -5.527 8.014 -6.086 1.00 81.00 82 LYS A CA 1
ATOM 702 C C . LYS A 1 82 ? -6.547 7.569 -5.033 1.00 81.00 82 LYS A C 1
ATOM 704 O O . LYS A 1 82 ? -7.609 8.172 -4.928 1.00 81.00 82 LYS A O 1
ATOM 709 N N . GLY A 1 83 ? -6.229 6.532 -4.265 1.00 76.38 83 GLY A N 1
ATOM 710 C CA . GLY A 1 83 ? -7.165 5.862 -3.382 1.00 76.38 83 GLY A CA 1
ATOM 711 C C . GLY A 1 83 ? -7.819 4.650 -4.038 1.00 76.38 83 GLY A C 1
ATOM 712 O O . GLY A 1 83 ? -7.802 4.452 -5.252 1.00 76.38 83 GLY A O 1
ATOM 713 N N . THR A 1 84 ? -8.384 3.815 -3.185 1.00 79.75 84 THR A N 1
ATOM 714 C CA . THR A 1 84 ? -9.188 2.639 -3.521 1.00 79.75 84 THR A CA 1
ATOM 715 C C . THR A 1 84 ? -10.639 2.901 -3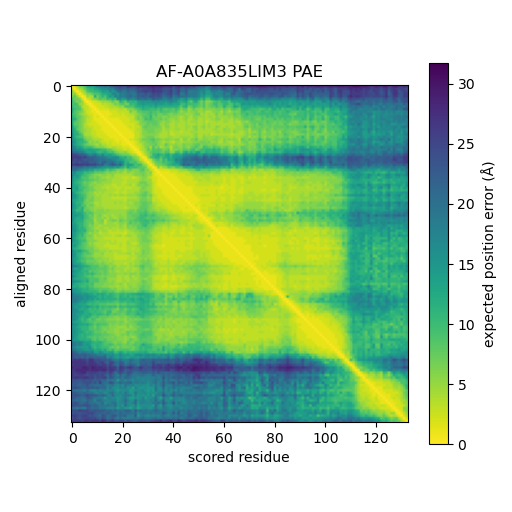.117 1.00 79.75 84 THR A C 1
ATOM 717 O O . THR A 1 84 ? -10.929 3.899 -2.457 1.00 79.75 84 THR A O 1
ATOM 720 N 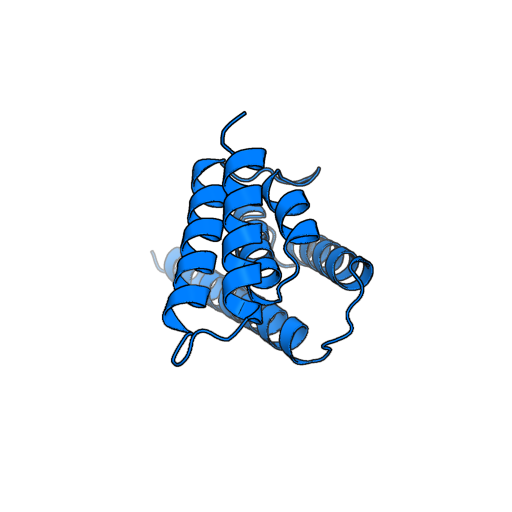N . ALA A 1 85 ? -11.564 2.008 -3.476 1.00 74.12 85 ALA A N 1
ATOM 721 C CA . ALA A 1 85 ? -12.972 2.139 -3.085 1.00 74.12 85 ALA A CA 1
ATOM 722 C C . ALA A 1 85 ? -13.186 2.150 -1.555 1.00 74.12 85 ALA A C 1
ATOM 724 O O . ALA A 1 85 ? -14.193 2.665 -1.080 1.00 74.12 85 ALA A O 1
ATOM 725 N N . THR A 1 86 ? -12.244 1.589 -0.796 1.00 75.81 86 THR A N 1
ATOM 726 C CA . THR A 1 86 ? -12.313 1.395 0.659 1.00 75.81 86 THR A CA 1
ATOM 727 C C . THR A 1 86 ? -11.500 2.429 1.440 1.00 75.81 86 THR A C 1
ATOM 729 O O . THR A 1 86 ? -11.813 2.715 2.595 1.00 75.81 86 THR A O 1
ATOM 73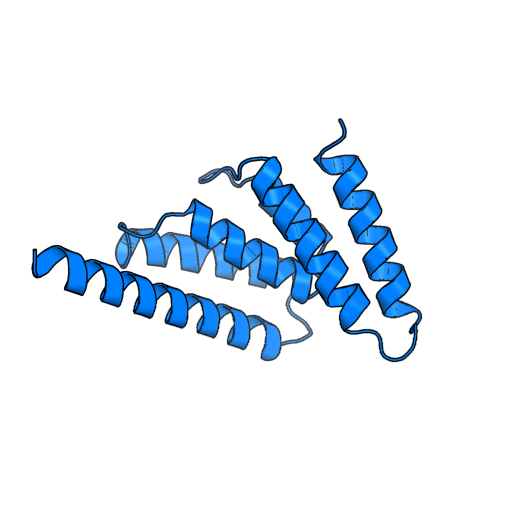2 N N . VAL A 1 87 ? -10.459 3.010 0.835 1.00 82.75 87 VAL A N 1
ATOM 733 C CA . VAL A 1 87 ? -9.576 3.983 1.489 1.00 82.75 87 VAL A CA 1
ATOM 734 C C . VAL A 1 87 ? -8.990 4.988 0.502 1.00 82.75 87 VAL A C 1
ATOM 736 O O . VAL A 1 87 ? -8.411 4.616 -0.519 1.00 82.75 87 VAL A O 1
ATOM 739 N N . ALA A 1 88 ? -9.075 6.270 0.850 1.00 82.06 88 ALA A N 1
ATOM 740 C CA . ALA A 1 88 ? -8.409 7.355 0.141 1.00 82.06 88 ALA A CA 1
ATOM 741 C C . ALA A 1 88 ? -7.131 7.778 0.876 1.00 82.06 88 ALA A C 1
ATOM 743 O O . ALA A 1 88 ? -7.084 7.784 2.107 1.00 82.06 88 ALA A O 1
ATOM 744 N N . LEU A 1 89 ? -6.100 8.143 0.115 1.00 81.75 89 LEU A N 1
ATOM 745 C CA . LEU A 1 89 ? -4.881 8.729 0.655 1.00 81.75 89 LEU A CA 1
ATOM 746 C C . LEU A 1 89 ? -4.923 10.243 0.447 1.00 81.75 89 LEU A C 1
ATOM 748 O O . LEU A 1 89 ? -5.263 10.703 -0.641 1.00 81.75 89 LEU A O 1
ATOM 752 N N . ALA A 1 90 ? -4.552 11.017 1.468 1.00 82.75 90 ALA A N 1
ATOM 753 C CA . ALA A 1 90 ? -4.391 12.457 1.301 1.00 82.75 90 ALA A CA 1
ATOM 754 C C . ALA A 1 90 ? -3.349 12.754 0.210 1.00 82.75 90 ALA A C 1
ATOM 756 O O . ALA A 1 90 ? -2.267 12.161 0.198 1.00 82.75 90 ALA A O 1
ATOM 757 N N . THR A 1 91 ? -3.662 13.704 -0.668 1.00 77.00 91 THR A N 1
ATOM 758 C CA . THR A 1 91 ? -2.830 14.121 -1.806 1.00 77.00 91 THR A CA 1
ATOM 759 C C . THR A 1 91 ? -1.379 14.381 -1.392 1.00 77.00 91 THR A C 1
ATOM 761 O O . THR A 1 91 ? -0.456 13.801 -1.957 1.00 77.00 91 THR A O 1
ATOM 764 N N . GLU A 1 92 ? -1.179 15.123 -0.302 1.00 81.69 92 GLU A N 1
ATOM 765 C CA . GLU A 1 92 ? 0.141 15.437 0.258 1.00 81.69 92 GLU A CA 1
ATOM 766 C C . GLU A 1 92 ? 0.941 14.183 0.667 1.00 81.69 92 GLU A C 1
ATOM 768 O O . GLU A 1 92 ? 2.155 14.094 0.468 1.00 81.69 92 GLU A O 1
ATOM 773 N N . LYS A 1 93 ? 0.279 13.162 1.226 1.00 82.81 93 LYS A N 1
ATOM 774 C CA . LYS A 1 93 ? 0.942 11.902 1.602 1.00 82.81 93 LYS A CA 1
ATOM 775 C C . LYS A 1 93 ? 1.328 11.098 0.365 1.00 82.81 93 LYS A C 1
ATOM 777 O O . LYS A 1 93 ? 2.410 10.513 0.327 1.00 82.81 93 LYS A O 1
ATOM 782 N N . ALA A 1 94 ? 0.456 11.075 -0.638 1.00 81.50 94 ALA A N 1
ATOM 783 C CA . ALA A 1 94 ? 0.699 10.394 -1.901 1.00 81.50 94 ALA A CA 1
ATOM 784 C C . ALA A 1 94 ? 1.884 11.028 -2.659 1.00 81.50 94 ALA A C 1
ATOM 786 O O . ALA A 1 94 ? 2.771 10.313 -3.128 1.00 81.50 94 ALA A O 1
ATOM 787 N N . GLU A 1 95 ? 1.958 12.359 -2.691 1.00 80.81 95 GLU A N 1
ATOM 788 C CA . GLU A 1 95 ? 3.090 13.118 -3.232 1.00 80.81 95 GLU A CA 1
ATOM 789 C C . GLU A 1 95 ? 4.399 12.790 -2.515 1.00 80.81 95 GLU A C 1
ATOM 791 O O . GLU A 1 95 ? 5.396 12.444 -3.155 1.00 80.81 95 GLU A O 1
ATOM 796 N N . ASN A 1 96 ? 4.388 12.830 -1.180 1.00 84.94 96 ASN A N 1
ATOM 797 C CA . ASN A 1 96 ? 5.563 12.526 -0.369 1.00 84.94 96 ASN A CA 1
ATOM 798 C C . ASN A 1 96 ? 6.111 11.116 -0.640 1.00 84.94 96 ASN A C 1
ATOM 800 O O . ASN A 1 96 ? 7.329 10.937 -0.704 1.00 84.94 96 ASN A O 1
ATOM 804 N N . LEU A 1 97 ? 5.246 10.119 -0.859 1.00 85.75 97 LEU A N 1
ATOM 805 C CA . LEU A 1 97 ? 5.671 8.761 -1.221 1.00 85.75 97 LEU A CA 1
ATOM 806 C C . LEU A 1 97 ? 6.377 8.714 -2.581 1.00 85.75 97 LEU A C 1
ATOM 808 O O . LEU A 1 97 ? 7.406 8.049 -2.714 1.00 85.75 97 LEU A O 1
ATOM 812 N N . VAL A 1 98 ? 5.854 9.428 -3.580 1.00 82.31 98 VAL A N 1
ATOM 813 C CA . VAL A 1 98 ? 6.456 9.507 -4.920 1.00 82.31 98 VAL A CA 1
ATOM 814 C C . VAL A 1 98 ? 7.810 10.212 -4.863 1.00 82.31 98 VAL A C 1
ATOM 816 O O . VAL A 1 98 ? 8.780 9.719 -5.438 1.00 82.31 98 VAL A O 1
ATOM 819 N N . ILE A 1 99 ? 7.906 11.320 -4.123 1.00 82.19 99 ILE A N 1
ATOM 820 C CA . ILE A 1 99 ? 9.154 12.073 -3.940 1.00 82.19 99 ILE A CA 1
ATOM 821 C C . ILE A 1 99 ? 10.203 11.216 -3.223 1.00 82.19 99 ILE A C 1
ATOM 823 O O . ILE A 1 99 ? 11.356 11.172 -3.653 1.00 82.19 99 ILE A O 1
ATOM 827 N N . GLN A 1 100 ? 9.824 10.510 -2.154 1.00 83.44 100 GLN A N 1
ATOM 828 C CA . GLN A 1 100 ? 10.740 9.615 -1.443 1.00 83.44 100 GLN A CA 1
ATOM 829 C C . GLN A 1 100 ? 11.213 8.462 -2.329 1.00 83.44 100 GLN A C 1
ATOM 831 O O . GLN A 1 100 ? 12.405 8.166 -2.340 1.00 83.44 100 GLN A O 1
ATOM 836 N N . ALA A 1 101 ? 10.320 7.854 -3.115 1.00 82.44 101 ALA A N 1
ATOM 837 C CA . ALA A 1 101 ? 10.703 6.818 -4.067 1.00 82.44 101 ALA A CA 1
ATOM 838 C C . ALA A 1 101 ? 11.669 7.360 -5.132 1.00 82.44 101 ALA A C 1
ATOM 840 O O . ALA A 1 101 ? 12.695 6.739 -5.388 1.00 82.44 101 ALA A O 1
ATOM 841 N N . ALA A 1 102 ? 11.395 8.538 -5.702 1.00 77.62 102 ALA A N 1
ATOM 842 C CA . ALA A 1 102 ? 12.282 9.182 -6.670 1.00 77.62 102 ALA A CA 1
ATOM 843 C C . ALA A 1 102 ? 13.671 9.467 -6.078 1.00 77.62 102 ALA A C 1
ATOM 845 O O . ALA A 1 102 ? 14.677 9.214 -6.735 1.00 77.62 102 ALA A O 1
ATOM 846 N N . ARG A 1 103 ? 13.734 9.931 -4.821 1.00 77.50 103 ARG A N 1
ATOM 847 C CA . ARG A 1 103 ? 14.996 10.098 -4.087 1.00 77.50 103 ARG A CA 1
ATOM 848 C C . ARG A 1 103 ? 15.715 8.766 -3.898 1.00 77.50 103 ARG A C 1
ATOM 850 O O . ARG A 1 103 ? 16.895 8.698 -4.203 1.00 77.50 103 ARG A O 1
ATOM 857 N N . GLU A 1 104 ? 15.033 7.714 -3.437 1.00 77.31 104 GLU A N 1
ATOM 858 C CA . GLU A 1 104 ? 15.635 6.377 -3.291 1.00 77.31 104 GLU A CA 1
ATOM 859 C C . GLU A 1 104 ? 16.203 5.872 -4.630 1.00 77.31 104 GLU A C 1
ATOM 861 O O . GLU A 1 104 ? 17.322 5.365 -4.655 1.00 77.31 104 GLU A O 1
ATOM 866 N N . TYR A 1 105 ? 15.485 6.065 -5.743 1.00 71.06 105 TYR A N 1
ATOM 867 C CA . TYR A 1 105 ? 15.978 5.723 -7.080 1.00 71.06 105 TYR A CA 1
ATOM 868 C C . TYR A 1 105 ? 17.199 6.546 -7.484 1.00 71.06 105 TYR A C 1
ATOM 870 O O . TYR A 1 105 ? 18.106 5.985 -8.075 1.00 71.06 105 TYR A O 1
ATOM 878 N N . LEU A 1 106 ? 17.239 7.836 -7.146 1.00 66.88 106 LEU A N 1
ATOM 879 C CA . LEU A 1 106 ? 18.339 8.745 -7.474 1.00 66.88 106 LEU A CA 1
ATOM 880 C C . LEU A 1 106 ? 19.591 8.511 -6.609 1.00 66.88 106 LEU A C 1
ATOM 882 O O . LEU A 1 106 ? 20.705 8.633 -7.105 1.00 66.88 106 LEU A O 1
ATOM 886 N N . PHE A 1 107 ? 19.427 8.135 -5.338 1.00 65.56 107 PHE A N 1
ATOM 887 C CA . PHE A 1 107 ? 20.533 7.801 -4.428 1.00 65.56 107 PHE A CA 1
ATOM 888 C C . PHE A 1 107 ? 21.042 6.359 -4.584 1.00 65.56 107 PHE A C 1
ATOM 890 O O . PHE A 1 107 ? 22.146 6.051 -4.147 1.00 65.56 107 PHE A O 1
ATOM 897 N N . SER A 1 108 ? 20.262 5.475 -5.214 1.00 59.34 108 SER A N 1
ATOM 898 C CA . SER A 1 108 ? 20.681 4.119 -5.606 1.00 59.34 108 SER A CA 1
ATOM 899 C C . SER A 1 108 ? 21.675 4.114 -6.780 1.00 59.34 108 SER A C 1
ATOM 901 O O . SER A 1 108 ? 22.257 3.073 -7.088 1.00 59.34 108 SER A O 1
ATOM 903 N N . VAL A 1 109 ? 21.865 5.257 -7.443 1.00 48.81 109 VAL A N 1
ATOM 904 C CA . VAL A 1 109 ? 22.678 5.404 -8.651 1.00 48.81 109 VAL A CA 1
ATOM 905 C C . VAL A 1 109 ? 24.147 5.582 -8.262 1.00 48.81 109 VAL A C 1
ATOM 907 O O . VAL A 1 109 ? 24.547 6.638 -7.782 1.00 48.81 109 VAL A O 1
ATOM 910 N N . SER A 1 110 ? 24.975 4.563 -8.492 1.00 53.62 110 SER A N 1
ATOM 911 C CA . SER A 1 110 ? 26.447 4.714 -8.533 1.00 53.62 110 SER A CA 1
ATOM 912 C C . SER A 1 110 ? 26.972 4.917 -9.966 1.00 53.62 110 SER A C 1
ATOM 914 O O . SER A 1 110 ? 28.109 5.334 -10.156 1.00 53.62 110 SER A O 1
ATOM 916 N N . SER A 1 111 ? 26.127 4.702 -10.980 1.00 48.12 111 SER A N 1
ATOM 917 C CA . SER A 1 111 ? 26.341 5.038 -12.394 1.00 48.12 111 SER A CA 1
ATOM 918 C C . SER A 1 111 ? 24.968 5.200 -13.048 1.00 48.12 111 SER A C 1
ATOM 920 O O . SER A 1 111 ? 24.134 4.324 -12.844 1.00 48.12 111 SER A O 1
ATOM 922 N N . LEU A 1 112 ? 24.707 6.301 -13.773 1.00 53.25 112 LEU A N 1
ATOM 923 C CA . LEU A 1 112 ? 23.423 6.560 -14.450 1.00 53.25 112 LEU A CA 1
ATOM 924 C C . LEU A 1 112 ? 23.155 5.489 -15.520 1.00 53.25 112 LEU A C 1
ATOM 926 O O . LEU A 1 112 ? 23.437 5.681 -16.704 1.00 53.25 112 LEU A O 1
ATOM 930 N N . ALA A 1 113 ? 22.584 4.358 -15.118 1.00 55.19 113 ALA A N 1
ATOM 931 C CA . ALA A 1 113 ? 22.119 3.351 -16.050 1.00 55.19 113 ALA A CA 1
ATOM 932 C C . ALA A 1 113 ? 20.784 3.809 -16.665 1.00 55.19 113 ALA A C 1
ATOM 934 O O . ALA A 1 113 ? 19.911 4.367 -15.995 1.00 55.19 113 ALA A O 1
ATOM 935 N N . CYS A 1 114 ? 20.598 3.555 -17.964 1.00 54.56 114 CYS A N 1
ATOM 936 C CA . CYS A 1 114 ? 19.439 3.994 -18.760 1.00 54.56 114 CYS A CA 1
ATOM 937 C C . CYS A 1 114 ? 18.064 3.648 -18.136 1.00 54.56 114 CYS A C 1
ATOM 939 O O . CYS A 1 114 ? 17.067 4.334 -18.368 1.00 54.56 114 CYS A O 1
ATOM 941 N N . THR A 1 115 ? 17.997 2.595 -17.322 1.00 58.53 115 THR A N 1
ATOM 942 C CA . THR A 1 115 ? 16.797 2.132 -16.610 1.00 58.53 115 THR A CA 1
ATOM 943 C C . THR A 1 115 ? 16.331 3.087 -15.507 1.00 58.53 115 THR A C 1
ATOM 945 O O . THR A 1 115 ? 15.128 3.274 -15.329 1.00 58.53 115 THR A O 1
ATOM 948 N N . GLU A 1 116 ? 17.252 3.733 -14.793 1.00 61.81 116 GLU A N 1
ATOM 949 C CA . GLU A 1 116 ? 16.947 4.610 -13.651 1.00 61.81 116 GLU A CA 1
ATOM 950 C C . GLU A 1 116 ? 16.481 5.992 -14.124 1.00 61.81 116 GLU A C 1
ATOM 952 O O . GLU A 1 116 ? 15.502 6.541 -13.615 1.00 61.81 116 GLU A O 1
ATOM 957 N N . VAL A 1 117 ? 17.093 6.507 -15.196 1.00 62.50 117 VAL A N 1
ATOM 958 C CA . VAL A 1 117 ? 16.657 7.737 -15.883 1.00 62.50 117 VAL A CA 1
ATOM 959 C C . VAL A 1 117 ? 15.224 7.593 -16.413 1.00 62.50 117 VAL A C 1
ATOM 961 O O . VAL A 1 117 ? 14.404 8.514 -16.311 1.00 62.50 117 VAL A O 1
ATOM 964 N N . ARG A 1 118 ? 14.873 6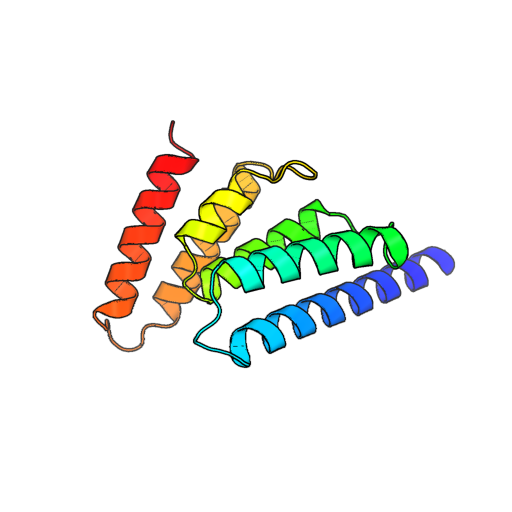.405 -16.920 1.00 61.16 118 ARG A N 1
ATOM 965 C CA . ARG A 1 118 ? 13.516 6.103 -17.391 1.00 61.16 118 ARG A CA 1
ATOM 966 C C . ARG A 1 118 ? 12.507 6.062 -16.239 1.00 61.16 118 ARG A C 1
ATOM 968 O O . ARG A 1 118 ? 11.405 6.588 -16.389 1.00 61.16 118 ARG A O 1
ATOM 975 N N . ALA A 1 119 ? 12.889 5.517 -15.083 1.00 64.00 119 ALA A N 1
ATOM 976 C CA . ALA A 1 119 ? 12.059 5.532 -13.877 1.00 64.00 119 ALA A CA 1
ATOM 977 C C . ALA A 1 119 ? 11.806 6.962 -13.362 1.00 64.00 119 ALA A C 1
ATOM 979 O O . ALA A 1 119 ? 10.663 7.308 -13.064 1.00 64.00 119 ALA A O 1
ATOM 980 N N . LEU A 1 120 ? 12.830 7.825 -13.338 1.00 65.88 120 LEU A N 1
ATOM 981 C CA . LEU A 1 120 ? 12.690 9.237 -12.948 1.00 65.88 120 LEU A CA 1
ATOM 982 C C . LEU A 1 120 ? 11.749 10.010 -13.879 1.00 65.88 120 LEU A C 1
ATOM 984 O O . LEU A 1 120 ? 10.920 10.797 -13.418 1.00 65.88 120 LEU A O 1
ATOM 988 N N . THR A 1 121 ? 11.828 9.741 -15.182 1.00 71.75 121 THR A N 1
ATOM 989 C CA . THR A 1 121 ? 10.932 10.352 -16.173 1.00 71.75 121 THR A CA 1
ATOM 990 C C . THR A 1 121 ? 9.476 9.942 -15.927 1.00 71.75 121 THR A C 1
ATOM 992 O O . THR A 1 121 ? 8.593 10.797 -15.879 1.00 71.75 121 THR A O 1
ATOM 995 N N . ILE A 1 122 ? 9.220 8.651 -15.678 1.00 69.94 122 ILE A N 1
ATOM 996 C CA . ILE A 1 122 ? 7.874 8.133 -15.376 1.00 69.94 122 ILE A CA 1
ATOM 997 C C . ILE A 1 122 ? 7.330 8.722 -14.068 1.00 69.94 122 ILE A C 1
ATOM 999 O O . ILE A 1 122 ? 6.172 9.138 -14.021 1.00 69.94 122 ILE A O 1
ATOM 1003 N N . LEU A 1 123 ? 8.150 8.806 -13.018 1.00 68.81 123 LEU A N 1
ATOM 1004 C CA . LEU A 1 123 ? 7.747 9.400 -11.740 1.00 68.81 123 LEU A CA 1
ATOM 1005 C C . LEU A 1 123 ? 7.402 10.888 -11.890 1.00 68.81 123 LEU A C 1
ATOM 1007 O O . LEU A 1 123 ? 6.398 11.332 -11.335 1.00 68.81 123 LEU A O 1
ATOM 1011 N N . SER A 1 124 ? 8.162 11.641 -12.695 1.00 70.44 124 SER A N 1
ATOM 1012 C CA . SER A 1 124 ? 7.846 13.041 -13.016 1.00 70.44 124 SER A CA 1
ATOM 1013 C C . SER A 1 124 ? 6.505 13.175 -13.745 1.00 70.44 124 SER A C 1
ATOM 1015 O O . SER A 1 124 ? 5.692 14.037 -13.400 1.00 70.44 124 SER A O 1
ATOM 1017 N N . SER A 1 125 ? 6.229 12.294 -14.711 1.00 70.69 125 SER A N 1
ATOM 1018 C CA . SER A 1 125 ? 4.947 12.259 -15.421 1.00 70.69 125 SER A CA 1
ATOM 1019 C C . SER A 1 125 ? 3.780 11.903 -14.499 1.00 70.69 125 SER A C 1
ATOM 1021 O O . SER A 1 125 ? 2.733 12.543 -14.569 1.00 70.69 125 SER A O 1
ATOM 1023 N N . ILE A 1 126 ? 3.948 10.930 -13.598 1.00 66.94 126 ILE A N 1
ATOM 1024 C CA . ILE A 1 126 ? 2.917 10.554 -12.620 1.00 66.94 126 ILE A CA 1
ATOM 1025 C C . ILE A 1 126 ? 2.645 11.701 -11.655 1.00 66.94 126 ILE A C 1
ATOM 1027 O O . ILE A 1 126 ? 1.479 11.993 -11.398 1.00 66.94 126 ILE A O 1
ATOM 1031 N N . PHE A 1 127 ? 3.692 12.366 -11.165 1.00 67.12 127 PHE A N 1
ATOM 1032 C CA . PHE A 1 127 ? 3.556 13.504 -10.266 1.00 67.12 127 PHE A CA 1
ATOM 1033 C C . PHE A 1 127 ? 2.774 14.645 -10.930 1.00 67.12 127 PHE A C 1
ATOM 1035 O O . PHE A 1 127 ? 1.761 15.096 -10.402 1.00 67.12 127 PHE A O 1
ATOM 1042 N N . LYS A 1 128 ? 3.172 15.045 -12.145 1.00 66.56 128 LYS A N 1
ATOM 1043 C CA . LYS A 1 128 ? 2.482 16.101 -12.903 1.00 66.56 128 LYS A CA 1
ATOM 1044 C C . LYS A 1 128 ? 1.030 15.745 -13.232 1.00 66.56 128 LYS A C 1
ATOM 1046 O O . LYS A 1 128 ? 0.171 16.610 -13.146 1.00 66.56 128 LYS A O 1
ATOM 1051 N N . PHE A 1 129 ? 0.748 14.494 -13.595 1.00 60.69 129 PHE A N 1
ATOM 1052 C CA . PHE A 1 129 ? -0.596 14.079 -14.005 1.00 60.69 129 PHE A CA 1
ATOM 1053 C C . PHE A 1 129 ? -1.548 13.852 -12.821 1.00 60.69 129 PHE A C 1
ATOM 1055 O O . PHE A 1 129 ? -2.756 13.999 -12.965 1.00 60.69 129 PHE A O 1
ATOM 1062 N N . THR A 1 130 ? -1.031 13.420 -11.671 1.00 58.12 130 THR A N 1
ATOM 1063 C CA . THR A 1 130 ? -1.867 12.995 -10.533 1.00 58.12 130 THR A CA 1
ATOM 1064 C C . THR A 1 130 ? -2.134 14.131 -9.549 1.00 58.12 130 THR A C 1
ATOM 1066 O O . THR A 1 130 ? -3.154 14.088 -8.874 1.00 58.12 130 THR A O 1
ATOM 1069 N N . PHE A 1 131 ? -1.254 15.135 -9.485 1.00 58.59 131 PHE A N 1
ATOM 1070 C CA . PHE A 1 131 ? -1.281 16.160 -8.435 1.00 58.59 131 PHE A CA 1
ATOM 1071 C C . PHE A 1 131 ? -1.334 17.606 -8.941 1.00 58.59 131 PHE A C 1
ATOM 1073 O O . PHE A 1 131 ? -1.455 18.533 -8.148 1.00 58.59 131 PHE A O 1
ATOM 1080 N N . ARG A 1 132 ? -1.217 17.823 -10.256 1.00 55.50 132 ARG A N 1
ATOM 1081 C CA . ARG A 1 132 ? -1.180 19.165 -10.862 1.00 55.50 132 ARG A CA 1
ATOM 1082 C C . ARG A 1 132 ? -2.373 19.483 -11.773 1.00 55.50 132 ARG A C 1
ATOM 1084 O O . ARG A 1 132 ? -2.315 20.495 -12.465 1.00 55.50 132 ARG A O 1
ATOM 1091 N N . ASN A 1 133 ? -3.411 18.643 -11.756 1.00 45.28 133 ASN A N 1
ATOM 1092 C CA . ASN A 1 133 ? -4.719 18.874 -12.379 1.00 45.28 133 ASN A CA 1
ATOM 1093 C C . ASN A 1 133 ? -5.803 18.872 -11.307 1.00 45.28 133 ASN A C 1
ATOM 1095 O O . ASN A 1 133 ? -5.752 17.947 -10.465 1.00 45.28 133 ASN A O 1
#

Foldseek 3Di:
DVVVVVVVVVLVVVVVVLLVVLVCVLPVDLPDDLVVLVVVLVVVVVCCVPPNVVDDVLVSLLSSLLSCLVSLVLVSSLVSQCPDPVDGHDLVSSLVSLVVSLVVLVVVPPDPDPVSVVSNVSSVVSCCVRRVD

Secondary structure (DSSP, 8-state):
-HHHHHHHHHHHHHHHHHHHHHHHHHHH-TT--HHHHHHHHHHHHHHHHHH-TTS-HHHHHHHHHHHHHHTT-HHHHHHHHT--SS-PPPHHHHHHHHHHHHHHHHHT-SS--HHHHHHHHHHHHHHHHHH--

Solvent-accessible surface area (backbone atoms only — not comparable to full-atom values): 7697 Å² total; per-residue (Å²): 120,68,72,62,52,57,52,52,52,50,52,51,51,52,52,51,52,51,54,47,51,54,53,50,56,62,70,73,46,93,78,68,52,72,64,56,56,53,50,50,51,51,55,48,52,53,43,31,66,76,76,35,71,89,56,60,64,52,58,54,49,52,56,47,39,50,48,29,49,75,68,69,37,51,75,61,24,55,53,56,44,72,22,54,100,89,44,67,52,58,67,70,61,41,49,51,47,52,52,51,48,50,47,53,58,60,70,68,51,92,61,94,49,75,70,55,60,51,49,51,52,51,51,50,51,50,50,52,66,71,73,70,111

Nearest PDB structures (foldseek):
  6epc-assembly1_R  TM=5.361E-01  e=1.405E+00  Rattus norvegicus

Organism: NCBI:txid261450

pLDDT: mean 74.96, std 11.62, range [44.56, 88.06]

Radius of gyration: 16.1 Å; Cα contacts (8 Å, |Δi|>4): 75; chains: 1; bounding box: 39×33×51 Å